Protein AF-A0A969L779-F1 (afdb_monomer_lite)

Sequence (100 aa):
MRLIFYPFILGLAMPLSSCSEISLKSTFQARSPYEQYVRSLQKAALEGSALFQNWQEAGQRVLSDSSQVTLPYREQGYFAADQPKASGLRFEAGGESRSA

Secondary structure (DSSP, 8-state):
--SSSHHHHHTT-----------HHHH--SS-HHHHHHHHHHHTT-TTSHHHHHHHHHHHHHHHSPEE-PSS--------TTS-----EE----------

pLDDT: mean 78.05, std 15.62, range [37.66, 93.12]

Structure (mmCIF, N/CA/C/O backbone):
data_AF-A0A969L779-F1
#
_entry.id   AF-A0A969L779-F1
#
loop_
_atom_site.group_PDB
_atom_site.id
_atom_site.type_symbol
_atom_site.label_atom_id
_atom_site.label_alt_id
_atom_site.label_comp_id
_atom_site.label_asym_id
_atom_site.label_entity_id
_atom_site.labe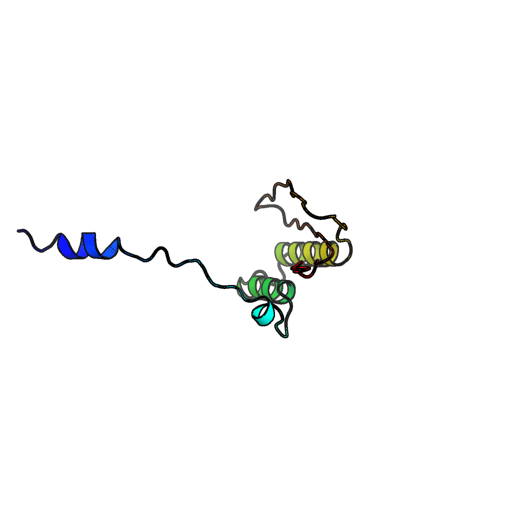l_seq_id
_atom_site.pdbx_PDB_ins_code
_atom_site.Cartn_x
_atom_site.Cartn_y
_atom_site.Cartn_z
_atom_site.occupancy
_atom_site.B_iso_or_equiv
_atom_site.auth_seq_id
_atom_site.auth_comp_id
_atom_site.auth_asym_id
_atom_site.auth_atom_id
_atom_site.pdbx_PDB_model_num
ATOM 1 N N . MET A 1 1 ? -43.237 37.116 -12.092 1.00 48.69 1 MET A N 1
ATOM 2 C CA . MET A 1 1 ? -43.099 35.642 -12.002 1.00 48.69 1 MET A CA 1
ATOM 3 C C . MET A 1 1 ? -42.084 35.105 -13.032 1.00 48.69 1 MET A C 1
ATOM 5 O O . MET A 1 1 ? -42.367 34.158 -13.748 1.00 48.69 1 MET A O 1
ATOM 9 N N . ARG A 1 2 ? -40.896 35.729 -13.155 1.00 52.00 2 ARG A N 1
ATOM 10 C CA . ARG A 1 2 ? -39.856 35.344 -14.137 1.00 52.00 2 ARG A CA 1
ATOM 11 C C . ARG A 1 2 ? -38.432 35.674 -13.648 1.00 52.00 2 ARG A C 1
ATOM 13 O O . ARG A 1 2 ? -37.576 36.023 -14.441 1.00 52.00 2 ARG A O 1
ATOM 20 N N . LEU A 1 3 ? -38.196 35.643 -12.334 1.00 48.44 3 LEU A N 1
ATOM 21 C CA . LEU A 1 3 ? -36.870 35.922 -11.747 1.00 48.44 3 LEU A CA 1
ATOM 22 C C . LEU A 1 3 ? -36.455 34.920 -10.651 1.00 48.44 3 LEU A C 1
ATOM 24 O O . LEU A 1 3 ? -35.342 34.994 -10.153 1.00 48.44 3 LEU A O 1
ATOM 28 N N . ILE A 1 4 ? -37.306 33.937 -10.322 1.00 54.72 4 ILE A N 1
ATOM 29 C CA . ILE A 1 4 ? -37.019 32.896 -9.311 1.00 54.72 4 ILE A CA 1
ATOM 30 C C . ILE A 1 4 ? -36.344 31.657 -9.939 1.00 54.72 4 ILE A C 1
ATOM 32 O O . ILE A 1 4 ? -35.702 30.880 -9.246 1.00 54.72 4 ILE A O 1
ATOM 36 N N . PHE A 1 5 ? -36.408 31.497 -11.267 1.00 49.97 5 PHE A N 1
ATOM 37 C CA . PHE A 1 5 ? -35.769 30.377 -11.978 1.00 49.97 5 PHE A CA 1
ATOM 38 C C . PHE A 1 5 ? -34.282 30.606 -12.306 1.00 49.97 5 PHE A C 1
ATOM 40 O O . PHE A 1 5 ? -33.591 29.673 -12.705 1.00 49.97 5 PHE A O 1
ATOM 47 N N . TYR A 1 6 ? -33.774 31.831 -12.136 1.00 54.34 6 TYR A N 1
ATOM 48 C CA . TYR A 1 6 ? -32.402 32.186 -12.506 1.00 54.34 6 TYR A CA 1
ATOM 49 C C . TYR A 1 6 ? -31.306 31.631 -11.568 1.00 54.34 6 TYR A C 1
ATOM 51 O O . TYR A 1 6 ? -30.279 31.195 -12.086 1.00 54.34 6 TYR A O 1
ATOM 59 N N . PRO A 1 7 ? -31.489 31.528 -10.231 1.00 53.03 7 PRO A N 1
ATOM 60 C CA . PRO A 1 7 ? -30.493 30.859 -9.388 1.00 53.03 7 PRO A CA 1
ATOM 61 C C . PRO A 1 7 ? -30.478 29.329 -9.558 1.00 53.03 7 PRO A C 1
ATOM 63 O O . PRO A 1 7 ? -29.497 28.697 -9.183 1.00 53.03 7 PRO A O 1
ATOM 66 N N . PHE A 1 8 ? -31.518 28.725 -10.152 1.00 54.75 8 PHE A N 1
ATOM 67 C CA . PHE A 1 8 ? -31.571 27.275 -10.391 1.00 54.75 8 PHE A CA 1
ATOM 68 C C . PHE A 1 8 ? -30.738 26.850 -11.612 1.00 54.75 8 PHE A C 1
ATOM 70 O O . PHE A 1 8 ? -30.124 25.789 -11.599 1.00 54.75 8 PHE A O 1
ATOM 77 N N . ILE A 1 9 ? -30.651 27.701 -12.643 1.00 57.28 9 ILE A N 1
ATOM 78 C CA . ILE A 1 9 ? -29.805 27.449 -13.824 1.00 57.28 9 ILE A CA 1
ATOM 79 C C . ILE A 1 9 ? -28.33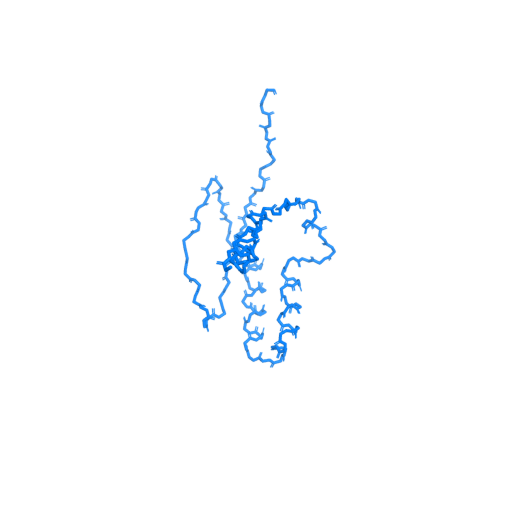4 27.823 -13.563 1.00 57.28 9 ILE A C 1
ATOM 81 O O . ILE A 1 9 ? -27.437 27.189 -14.114 1.00 57.28 9 ILE A O 1
ATOM 85 N N . LEU A 1 10 ? -28.059 28.777 -12.665 1.00 55.50 10 LEU A N 1
ATOM 86 C CA . LEU A 1 10 ? -26.687 29.181 -12.325 1.00 55.50 10 LEU A CA 1
ATOM 87 C C . LEU A 1 10 ? -25.943 28.156 -11.439 1.00 55.50 10 LEU A C 1
ATOM 89 O O . LEU A 1 10 ? -24.717 28.131 -11.439 1.00 55.50 10 LEU A O 1
ATOM 93 N N . GLY A 1 11 ? -26.662 27.285 -10.721 1.00 58.38 11 GLY A N 1
ATOM 94 C CA . GLY A 1 11 ? -26.068 26.214 -9.906 1.00 58.38 11 GLY A CA 1
ATOM 95 C C . GLY A 1 11 ? -25.572 24.995 -10.698 1.00 58.38 11 GLY A C 1
ATOM 96 O O . GLY A 1 11 ? -24.837 24.180 -10.150 1.00 58.38 11 GLY A O 1
ATOM 97 N N . LEU A 1 12 ? -25.945 24.867 -11.980 1.00 60.72 12 LEU A N 1
ATOM 98 C CA . LEU A 1 12 ? -25.584 23.725 -12.836 1.00 60.72 12 LEU A CA 1
ATOM 99 C C . LEU A 1 12 ? -24.231 23.904 -13.551 1.00 60.72 12 LEU A C 1
ATOM 101 O O . LEU A 1 12 ? -23.684 22.950 -14.095 1.00 60.72 12 LEU A O 1
ATOM 105 N N . ALA A 1 13 ? -23.655 25.107 -13.528 1.00 60.94 13 ALA A N 1
ATOM 106 C CA . ALA A 1 13 ? -22.350 25.401 -14.119 1.00 60.94 13 ALA A CA 1
ATOM 107 C C . ALA A 1 13 ? -21.197 25.175 -13.118 1.00 60.94 13 ALA A C 1
ATOM 109 O O . ALA A 1 13 ? -20.311 26.016 -12.974 1.00 60.94 13 ALA A O 1
ATOM 110 N N . MET A 1 14 ? -21.221 24.053 -12.390 1.00 66.94 14 MET A N 1
ATOM 111 C CA . MET A 1 14 ? -20.130 23.662 -11.493 1.00 66.94 14 MET A CA 1
ATOM 112 C C . MET A 1 14 ? -19.044 22.935 -12.315 1.00 66.94 14 MET A C 1
ATOM 114 O O . MET A 1 14 ? -19.371 22.061 -13.119 1.00 66.94 14 MET A O 1
ATOM 118 N N . PRO A 1 15 ? -17.768 23.343 -12.209 1.00 59.88 15 PRO A N 1
ATOM 119 C CA . PRO A 1 15 ? -16.806 23.212 -13.301 1.00 59.88 15 PRO A CA 1
ATOM 120 C C . PRO A 1 15 ? -16.318 21.774 -13.526 1.00 59.88 15 PRO A C 1
ATOM 122 O O . PRO A 1 15 ? -15.992 21.060 -12.582 1.00 59.88 15 PRO A O 1
ATOM 125 N N . LEU A 1 16 ? -16.144 21.401 -14.799 1.00 61.44 16 LEU A N 1
ATOM 126 C CA . LEU A 1 16 ? -15.488 20.166 -15.271 1.00 61.44 16 LEU A CA 1
ATOM 127 C C . LEU A 1 16 ? -13.954 20.167 -15.061 1.00 61.44 16 LEU A C 1
ATOM 129 O O . LEU A 1 16 ? -13.219 19.446 -15.734 1.00 61.44 16 LEU A O 1
ATOM 133 N N . SER A 1 17 ? -13.439 20.962 -14.126 1.00 54.81 17 SER A N 1
ATOM 134 C CA . SER A 1 17 ? -12.003 21.114 -13.876 1.00 54.81 17 SER A CA 1
ATOM 135 C C . SER A 1 17 ? -11.509 20.088 -12.857 1.00 54.81 17 SER A C 1
ATOM 137 O O . SER A 1 17 ? -11.080 20.450 -11.767 1.00 54.81 17 SER A O 1
ATOM 139 N N . SER A 1 18 ? -11.584 18.797 -13.192 1.00 53.22 18 SER A N 1
ATOM 140 C CA . SER A 1 18 ? -11.014 17.723 -12.357 1.00 53.22 18 SER A CA 1
ATOM 141 C C . SER A 1 18 ? -9.688 17.168 -12.892 1.00 53.22 18 SER A C 1
ATOM 143 O O . SER A 1 18 ? -9.223 16.129 -12.425 1.00 53.22 18 SER A O 1
ATOM 145 N N . CYS A 1 19 ? -9.051 17.833 -13.857 1.00 65.12 19 CYS A N 1
ATOM 146 C CA . CYS A 1 19 ? -7.708 17.445 -14.274 1.00 65.12 19 CYS A CA 1
ATOM 147 C C . CYS A 1 19 ? -6.692 18.118 -13.346 1.00 65.12 19 CYS A C 1
ATOM 149 O O . CYS A 1 19 ? -6.299 19.262 -13.568 1.00 65.12 19 CYS A O 1
ATOM 151 N N . SER A 1 20 ? -6.304 17.433 -12.271 1.00 62.47 20 SER A N 1
ATOM 152 C CA . SER A 1 20 ? -5.139 17.834 -11.489 1.00 62.47 20 SER A CA 1
ATOM 153 C C . SER A 1 20 ? -3.876 17.432 -12.252 1.00 62.47 20 SER A C 1
ATOM 155 O O . SER A 1 20 ? -3.684 16.265 -12.593 1.00 62.47 20 SER A O 1
ATOM 157 N N . GLU A 1 21 ? -3.000 18.395 -12.545 1.00 64.62 21 GLU A N 1
ATOM 158 C CA . GLU A 1 21 ? -1.651 18.103 -13.033 1.00 64.62 21 GLU A CA 1
ATOM 159 C C . GLU A 1 21 ? -0.852 17.451 -11.895 1.00 64.62 21 GLU A C 1
ATOM 161 O O . GLU A 1 21 ? -0.240 18.118 -11.060 1.00 64.62 21 GLU A O 1
ATOM 166 N N . ILE A 1 22 ? -0.897 16.120 -11.816 1.00 66.56 22 ILE A N 1
ATOM 167 C CA . ILE A 1 22 ? -0.067 15.352 -10.886 1.00 66.56 22 ILE A CA 1
ATOM 168 C C . ILE A 1 22 ? 1.356 15.356 -11.445 1.00 66.56 22 ILE A C 1
ATOM 170 O O . ILE A 1 22 ? 1.703 14.590 -12.341 1.00 66.56 22 ILE A O 1
ATOM 174 N N . SER A 1 23 ? 2.197 16.246 -10.921 1.00 67.94 23 SER A N 1
ATOM 175 C CA . SER A 1 23 ? 3.619 16.246 -11.249 1.00 67.94 23 SER A CA 1
ATOM 176 C C . SER A 1 23 ? 4.299 15.021 -10.624 1.00 67.94 23 SER A C 1
ATOM 178 O O . SER A 1 23 ? 4.143 14.737 -9.432 1.00 67.94 23 SER A O 1
ATOM 180 N N . LEU A 1 24 ? 5.130 14.310 -11.392 1.00 69.50 24 LEU A N 1
ATOM 181 C CA . LEU A 1 24 ? 5.957 13.214 -10.862 1.00 69.50 24 LEU A CA 1
ATOM 182 C C . LEU A 1 24 ? 6.803 13.684 -9.666 1.00 69.50 24 LEU A C 1
ATOM 184 O O . LEU A 1 24 ? 6.909 12.976 -8.669 1.00 69.50 24 LEU A O 1
ATOM 188 N N . LYS A 1 25 ? 7.301 14.930 -9.695 1.00 67.94 25 LYS A N 1
ATOM 189 C CA . LYS A 1 25 ? 8.043 15.527 -8.571 1.00 67.94 25 LYS A CA 1
ATOM 190 C C . LYS A 1 25 ? 7.207 15.660 -7.299 1.00 67.94 25 LYS A C 1
ATOM 192 O O . LYS A 1 25 ? 7.727 15.397 -6.222 1.00 67.94 25 LYS A O 1
ATOM 197 N N . SER A 1 26 ? 5.923 16.016 -7.400 1.00 67.94 26 SER A N 1
ATOM 198 C CA . SER A 1 26 ? 5.036 16.096 -6.227 1.00 67.94 26 SER A CA 1
ATOM 199 C C . SER A 1 26 ? 4.610 14.727 -5.692 1.00 67.94 26 SER A C 1
ATOM 201 O O . SER A 1 26 ? 4.011 14.654 -4.621 1.00 67.94 26 SER A O 1
ATOM 203 N N . THR A 1 27 ? 4.909 13.649 -6.423 1.00 67.56 27 THR A N 1
ATOM 204 C CA . THR A 1 27 ? 4.608 12.265 -6.023 1.00 67.56 27 THR A CA 1
ATOM 205 C C . THR A 1 27 ? 5.712 11.683 -5.131 1.00 67.56 27 THR A C 1
ATOM 207 O O . THR A 1 27 ? 5.432 10.858 -4.263 1.00 67.56 27 THR A O 1
ATOM 210 N N . PHE A 1 28 ? 6.953 12.172 -5.256 1.00 73.56 28 PHE A N 1
ATOM 211 C CA . PHE A 1 28 ? 8.076 11.820 -4.378 1.00 73.56 28 PHE A CA 1
ATOM 212 C C . PHE A 1 28 ? 8.035 12.629 -3.075 1.00 73.56 28 PHE A C 1
ATOM 214 O O . PHE A 1 28 ? 8.847 13.518 -2.829 1.00 73.56 28 PHE A O 1
ATOM 221 N N . GLN A 1 29 ? 7.037 12.347 -2.244 1.00 78.06 29 GLN A N 1
ATOM 222 C CA . GLN A 1 29 ? 6.928 12.916 -0.901 1.00 78.06 29 GLN A CA 1
ATOM 223 C C . GLN A 1 29 ? 7.711 12.069 0.106 1.00 78.06 29 GLN A C 1
ATOM 225 O O . GLN A 1 29 ? 8.036 10.914 -0.154 1.00 78.06 29 GLN A O 1
ATOM 230 N N . ALA A 1 30 ? 7.945 12.619 1.302 1.00 81.12 30 ALA A N 1
ATOM 231 C CA . ALA A 1 30 ? 8.599 11.903 2.401 1.00 81.12 30 ALA A CA 1
ATOM 232 C C . ALA A 1 30 ? 7.879 10.604 2.815 1.00 81.12 30 ALA A C 1
ATOM 234 O O . ALA A 1 30 ? 8.481 9.760 3.468 1.00 81.12 30 ALA A O 1
ATOM 235 N N . ARG A 1 31 ? 6.595 10.456 2.462 1.00 83.81 31 ARG A N 1
ATOM 236 C CA . ARG A 1 31 ? 5.804 9.247 2.702 1.00 83.81 31 ARG A CA 1
ATOM 237 C C . ARG A 1 31 ? 5.286 8.678 1.397 1.00 83.81 31 ARG A C 1
ATOM 239 O O . ARG A 1 31 ? 4.688 9.411 0.603 1.00 83.81 31 ARG A O 1
ATOM 246 N N . SER A 1 32 ? 5.447 7.369 1.235 1.00 88.31 32 SER A N 1
ATOM 247 C CA . SER A 1 32 ? 4.962 6.653 0.057 1.00 88.31 32 SER A CA 1
ATOM 248 C C . SER A 1 32 ? 3.429 6.740 -0.067 1.00 88.31 32 SER A C 1
ATOM 250 O O . SER A 1 32 ? 2.732 6.869 0.946 1.00 88.31 32 SER A O 1
ATOM 252 N N . PRO A 1 33 ? 2.861 6.642 -1.283 1.00 88.50 33 PRO A N 1
ATOM 253 C CA . PRO A 1 33 ? 1.409 6.573 -1.469 1.00 88.50 33 PRO A CA 1
ATOM 254 C C . PRO A 1 33 ? 0.748 5.467 -0.631 1.00 88.50 33 PRO A C 1
ATOM 256 O O . PRO A 1 33 ? -0.321 5.680 -0.058 1.00 88.50 33 PRO A O 1
ATOM 259 N N . TYR A 1 34 ? 1.423 4.323 -0.478 1.00 90.44 34 TYR A N 1
ATOM 260 C CA . TYR A 1 34 ? 0.971 3.231 0.382 1.00 90.44 34 TYR A CA 1
ATOM 261 C C . TYR A 1 34 ? 0.854 3.654 1.858 1.00 90.44 34 TYR A C 1
ATOM 263 O O . TYR A 1 34 ? -0.178 3.433 2.486 1.00 90.44 34 TYR A O 1
ATOM 271 N N . GLU A 1 35 ? 1.850 4.346 2.416 1.00 91.25 35 GLU A N 1
ATOM 272 C CA . GLU A 1 35 ? 1.777 4.855 3.796 1.00 91.25 35 GLU A CA 1
ATOM 273 C C . GLU A 1 35 ? 0.665 5.892 3.995 1.00 91.25 35 GLU A C 1
ATOM 275 O O . GLU A 1 35 ? 0.107 6.026 5.087 1.00 91.25 35 GLU A O 1
ATOM 280 N N . GLN A 1 36 ? 0.352 6.677 2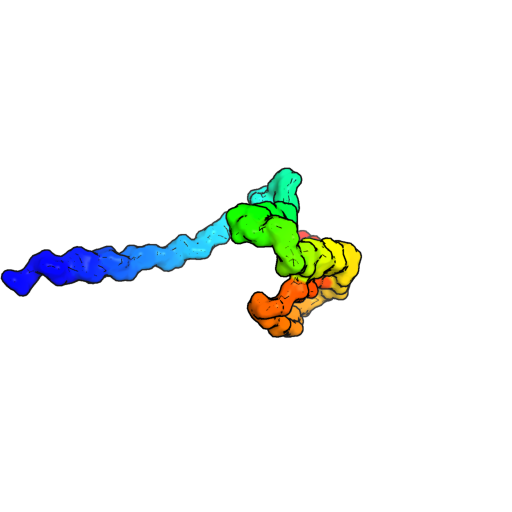.963 1.00 91.38 36 GLN A N 1
ATOM 281 C CA . GLN A 1 36 ? -0.766 7.619 3.013 1.00 91.38 36 GLN A CA 1
ATOM 282 C C . GLN A 1 36 ? -2.108 6.883 3.029 1.00 91.38 36 GLN A C 1
ATOM 284 O O . GLN A 1 36 ? -2.992 7.271 3.795 1.00 91.38 36 GLN A O 1
ATOM 289 N N . TYR A 1 37 ? -2.226 5.801 2.256 1.00 89.88 37 TYR A N 1
ATOM 290 C CA . TYR A 1 37 ? -3.385 4.912 2.271 1.00 89.88 37 TYR A CA 1
ATOM 291 C C . TYR A 1 37 ? -3.578 4.236 3.636 1.00 89.88 37 TYR A C 1
ATOM 293 O O . TYR A 1 37 ? -4.662 4.303 4.205 1.00 89.88 37 TYR A O 1
ATOM 301 N N . VAL A 1 38 ? -2.526 3.682 4.246 1.00 91.69 38 VAL A N 1
ATOM 302 C CA . VAL A 1 38 ? -2.636 3.090 5.595 1.00 91.69 38 VAL A CA 1
ATOM 303 C C . VAL A 1 38 ? -3.149 4.117 6.616 1.00 91.69 38 VAL A C 1
ATOM 305 O O . VAL A 1 38 ? -4.023 3.808 7.427 1.00 91.69 38 VAL A O 1
ATOM 308 N N . ARG A 1 39 ? -2.699 5.377 6.533 1.00 92.06 39 ARG A N 1
ATOM 309 C CA . ARG A 1 39 ? -3.224 6.450 7.394 1.00 92.06 39 ARG A CA 1
ATOM 310 C C . ARG A 1 39 ? -4.675 6.823 7.107 1.00 92.06 39 ARG A C 1
ATOM 312 O O . ARG A 1 39 ? -5.361 7.265 8.027 1.00 92.06 39 ARG A O 1
ATOM 319 N N . SER A 1 40 ? -5.153 6.720 5.867 1.00 90.44 40 SER A N 1
ATOM 320 C CA . SER A 1 40 ? -6.566 6.996 5.581 1.00 90.44 40 SER A CA 1
ATOM 321 C C . SER A 1 40 ? -7.466 5.929 6.204 1.00 90.44 40 SER A C 1
ATOM 323 O O . SER A 1 40 ? -8.498 6.283 6.771 1.00 90.44 40 SER A O 1
ATOM 325 N N . LEU A 1 41 ? -7.032 4.664 6.213 1.00 89.44 41 LEU A N 1
ATOM 326 C CA . LEU A 1 41 ? -7.740 3.591 6.914 1.00 89.44 41 LEU A CA 1
ATOM 327 C C . LEU A 1 41 ? -7.804 3.836 8.430 1.00 89.44 41 LEU A C 1
ATOM 329 O O . LEU A 1 41 ? -8.860 3.660 9.034 1.00 89.44 41 LEU A O 1
ATOM 333 N N . GLN A 1 42 ? -6.711 4.310 9.039 1.00 89.56 42 GLN A N 1
ATOM 334 C CA . GLN A 1 42 ? -6.700 4.702 10.456 1.00 89.56 42 GLN A CA 1
ATOM 335 C C . GLN A 1 42 ? -7.701 5.832 10.737 1.00 89.56 42 GLN A C 1
ATOM 337 O O . GLN A 1 42 ? -8.516 5.742 11.652 1.00 89.56 42 GLN A O 1
ATOM 342 N N . LYS A 1 43 ? -7.705 6.876 9.896 1.00 90.88 43 LYS A N 1
ATOM 343 C CA . LYS A 1 43 ? -8.644 8.007 10.009 1.00 90.88 43 LYS A CA 1
ATOM 344 C C . LYS A 1 43 ? -10.107 7.610 9.822 1.00 90.88 43 LYS A C 1
ATOM 346 O O . LYS A 1 43 ? -10.977 8.266 10.382 1.00 90.88 43 LYS A O 1
ATOM 351 N N . ALA A 1 44 ? -10.375 6.554 9.058 1.00 88.38 44 ALA A N 1
ATOM 352 C CA . ALA A 1 44 ? -11.711 5.992 8.887 1.00 88.38 44 ALA A CA 1
ATOM 353 C C . ALA A 1 44 ? -12.183 5.167 10.103 1.00 88.38 44 ALA A C 1
ATOM 355 O O . ALA A 1 44 ? -13.206 4.495 10.011 1.00 88.38 44 ALA A O 1
ATOM 356 N N . ALA A 1 45 ? -11.446 5.197 11.223 1.00 84.75 45 ALA A N 1
ATOM 357 C CA . ALA A 1 45 ? -11.707 4.408 12.427 1.00 84.75 45 ALA A CA 1
ATOM 358 C C . ALA A 1 45 ? -11.757 2.891 12.165 1.00 84.75 45 ALA A C 1
ATOM 360 O O . ALA A 1 45 ? -12.394 2.143 12.902 1.00 84.75 45 ALA A O 1
ATOM 361 N N . LEU A 1 46 ? -11.065 2.427 11.117 1.00 83.62 46 LEU A N 1
ATOM 362 C CA . LEU A 1 46 ? -10.909 0.999 10.835 1.00 83.62 46 LEU A CA 1
ATOM 363 C C . LEU A 1 46 ? -9.739 0.391 11.612 1.00 83.62 46 LEU A C 1
ATOM 365 O O . LEU A 1 46 ? -9.579 -0.828 11.606 1.00 83.62 46 LEU A O 1
ATOM 369 N N . GLU A 1 47 ? -8.920 1.213 12.267 1.00 84.88 47 GLU A N 1
ATOM 370 C CA . GLU A 1 47 ? -7.767 0.766 13.043 1.00 84.88 47 GLU A CA 1
ATOM 371 C C . GLU A 1 47 ? -8.159 -0.310 14.069 1.00 84.88 47 GLU A C 1
ATOM 373 O O . GLU A 1 47 ? -9.154 -0.192 14.779 1.00 84.88 47 GLU A O 1
ATOM 378 N N . GLY A 1 48 ? -7.395 -1.405 14.104 1.00 84.38 48 GLY A N 1
ATOM 379 C CA . GLY A 1 48 ? -7.670 -2.555 14.974 1.00 84.38 48 GLY A CA 1
ATOM 380 C C . GLY A 1 48 ? -8.756 -3.518 14.476 1.00 84.38 48 GLY A C 1
ATOM 381 O O . GLY A 1 48 ? -8.892 -4.603 15.036 1.00 84.38 48 GLY A O 1
ATOM 382 N N . SER A 1 49 ? -9.492 -3.193 13.407 1.00 90.75 49 SER A N 1
ATOM 383 C CA . SER A 1 49 ? -10.434 -4.136 12.791 1.00 90.75 49 SER A CA 1
ATOM 384 C C . SER A 1 49 ? -9.713 -5.236 12.001 1.00 90.75 49 SER A C 1
ATOM 386 O O . SER A 1 49 ? -8.625 -5.028 11.457 1.00 90.75 49 SER A O 1
ATOM 388 N N . ALA A 1 50 ? -10.359 -6.397 11.857 1.00 90.69 50 ALA A N 1
ATOM 389 C CA . ALA A 1 50 ? -9.872 -7.461 10.974 1.00 90.69 50 ALA A CA 1
ATOM 390 C C . ALA A 1 50 ? -9.715 -6.969 9.522 1.00 90.69 50 ALA A C 1
ATOM 392 O O . ALA A 1 50 ? -8.762 -7.326 8.835 1.00 90.69 50 ALA A O 1
ATOM 393 N N . LEU A 1 51 ? -10.607 -6.079 9.074 1.00 88.69 51 LEU A N 1
ATOM 394 C CA . LEU A 1 51 ? -10.545 -5.482 7.742 1.00 88.69 51 LEU A CA 1
ATOM 395 C C . LEU A 1 51 ? -9.272 -4.641 7.548 1.00 88.69 51 LEU A C 1
ATOM 397 O O . LEU A 1 51 ? -8.634 -4.727 6.502 1.00 88.69 51 LEU A O 1
ATOM 401 N N . PHE A 1 52 ? -8.876 -3.861 8.555 1.00 90.62 52 PHE A N 1
ATOM 402 C CA . PHE A 1 52 ? -7.652 -3.059 8.514 1.00 90.62 52 PHE A CA 1
ATOM 403 C C . PHE A 1 52 ? -6.388 -3.912 8.440 1.00 90.62 52 PHE A C 1
ATOM 405 O O . PHE A 1 52 ? -5.483 -3.590 7.669 1.00 90.62 52 PHE A O 1
ATOM 412 N N . GLN A 1 53 ? -6.332 -5.013 9.194 1.00 92.06 53 GLN A N 1
ATOM 413 C CA . GLN A 1 53 ? -5.213 -5.955 9.110 1.00 92.06 53 GLN A CA 1
ATOM 414 C C . GLN A 1 53 ? -5.140 -6.592 7.721 1.00 92.06 53 GLN A C 1
ATOM 416 O O . GLN A 1 53 ? -4.095 -6.532 7.079 1.00 92.06 53 GLN A O 1
ATOM 421 N N . ASN A 1 54 ? -6.272 -7.068 7.195 1.00 92.31 54 ASN A N 1
ATOM 422 C CA . ASN A 1 54 ? -6.325 -7.681 5.867 1.00 92.31 54 ASN A CA 1
ATOM 423 C C . ASN A 1 54 ? -5.834 -6.732 4.759 1.00 92.31 54 ASN A C 1
ATOM 425 O O . ASN A 1 54 ? -5.082 -7.146 3.878 1.00 92.31 54 ASN A O 1
ATOM 429 N N . TRP A 1 55 ? -6.219 -5.451 4.801 1.00 90.12 55 TRP A N 1
ATOM 430 C CA . TRP A 1 55 ? -5.752 -4.458 3.826 1.00 90.12 55 TRP A CA 1
ATOM 431 C C . TRP A 1 55 ? -4.255 -4.157 3.940 1.00 90.12 55 TRP A C 1
ATOM 433 O O . TRP A 1 55 ? -3.587 -4.006 2.915 1.00 90.12 55 TRP A O 1
ATOM 443 N N . GLN A 1 56 ? -3.718 -4.082 5.159 1.00 92.69 56 GLN A N 1
ATOM 444 C CA . GLN A 1 56 ? -2.283 -3.880 5.363 1.00 92.69 56 GLN A CA 1
ATOM 445 C C . GLN A 1 56 ? -1.463 -5.087 4.909 1.00 92.69 56 GLN A C 1
ATOM 447 O O . GLN A 1 56 ? -0.434 -4.914 4.258 1.00 92.69 56 GLN A O 1
ATOM 452 N N . GLU A 1 57 ? -1.903 -6.303 5.227 1.00 93.12 57 GLU A N 1
ATOM 453 C CA . GLU A 1 57 ? -1.226 -7.529 4.803 1.00 93.12 57 GLU A CA 1
ATOM 454 C C . GLU A 1 57 ? -1.237 -7.677 3.280 1.00 93.12 57 GLU A C 1
ATOM 456 O O . GLU A 1 57 ? -0.195 -7.944 2.676 1.00 93.12 57 GLU A O 1
ATOM 461 N N . ALA A 1 58 ? -2.391 -7.449 2.643 1.00 91.88 58 ALA A N 1
ATOM 462 C CA . ALA A 1 58 ? -2.512 -7.485 1.190 1.00 91.88 58 ALA A CA 1
ATOM 463 C C . ALA A 1 58 ? -1.577 -6.462 0.524 1.00 91.88 58 ALA A C 1
ATOM 465 O O . ALA A 1 58 ? -0.866 -6.806 -0.419 1.00 91.88 58 ALA A O 1
ATOM 466 N N . GLY A 1 59 ? -1.531 -5.231 1.046 1.00 91.19 59 GLY A N 1
ATOM 467 C CA . GLY A 1 59 ? -0.660 -4.170 0.541 1.00 91.19 59 GLY A CA 1
ATOM 468 C C . GLY A 1 59 ? 0.831 -4.482 0.689 1.00 91.19 59 GLY A C 1
ATOM 469 O O . GLY A 1 59 ? 1.585 -4.366 -0.274 1.00 91.19 59 GLY A O 1
ATOM 470 N N . GLN A 1 60 ? 1.266 -4.938 1.866 1.00 92.75 60 GLN A N 1
ATOM 471 C CA . GLN A 1 60 ? 2.668 -5.308 2.098 1.00 92.75 60 GLN A CA 1
ATOM 472 C C . GLN A 1 60 ? 3.114 -6.469 1.204 1.00 92.75 60 GLN A C 1
ATOM 474 O O . GLN A 1 60 ? 4.218 -6.436 0.648 1.00 92.75 60 GLN A O 1
ATOM 479 N N . ARG A 1 61 ? 2.244 -7.473 1.027 1.00 92.94 61 ARG A N 1
ATOM 480 C CA . ARG A 1 61 ? 2.529 -8.636 0.183 1.00 92.94 61 ARG A CA 1
ATOM 481 C C . ARG A 1 61 ? 2.805 -8.216 -1.256 1.00 92.94 61 ARG A C 1
ATOM 483 O O . ARG A 1 61 ? 3.837 -8.598 -1.797 1.00 92.94 61 ARG A O 1
ATOM 490 N N . VAL A 1 62 ? 1.944 -7.394 -1.858 1.00 92.44 62 VAL A N 1
ATOM 491 C CA . VAL A 1 62 ? 2.113 -7.018 -3.272 1.00 92.44 62 VAL A CA 1
ATOM 492 C C . VAL A 1 62 ? 3.306 -6.115 -3.523 1.00 92.44 62 VAL A C 1
ATOM 494 O O . VAL A 1 62 ? 3.906 -6.215 -4.585 1.00 92.44 62 VAL A O 1
ATOM 497 N N . LEU A 1 63 ? 3.691 -5.268 -2.567 1.00 90.44 63 LEU A N 1
ATOM 498 C CA . LEU A 1 63 ? 4.890 -4.436 -2.703 1.00 90.44 63 LEU A CA 1
ATOM 499 C C . LEU A 1 63 ? 6.177 -5.273 -2.675 1.00 90.44 63 LEU A C 1
ATOM 501 O O . LEU A 1 63 ? 7.166 -4.904 -3.309 1.00 90.44 63 LEU A O 1
ATOM 505 N N . SER A 1 64 ? 6.147 -6.406 -1.972 1.00 90.12 64 SER A N 1
ATOM 506 C CA . SER A 1 64 ? 7.276 -7.335 -1.882 1.00 90.12 64 SER A CA 1
ATOM 507 C C . SER A 1 64 ? 7.332 -8.287 -3.084 1.00 90.12 64 SER A C 1
ATOM 509 O O . SER A 1 64 ? 8.398 -8.476 -3.663 1.00 90.12 64 SER A O 1
ATOM 511 N N . ASP A 1 65 ? 6.182 -8.829 -3.491 1.00 89.38 65 ASP A N 1
ATOM 512 C CA . ASP A 1 65 ? 6.035 -9.882 -4.511 1.00 89.38 65 ASP A CA 1
ATOM 513 C C . ASP A 1 65 ? 5.421 -9.352 -5.827 1.00 89.38 65 ASP A C 1
ATOM 515 O O . ASP A 1 65 ? 4.576 -9.979 -6.463 1.00 89.38 65 ASP A O 1
ATOM 519 N N . SER A 1 66 ? 5.783 -8.124 -6.217 1.00 88.88 66 SER A N 1
ATOM 520 C CA . SER A 1 66 ? 5.283 -7.503 -7.454 1.00 88.88 66 SER A CA 1
ATOM 521 C C . SER A 1 66 ? 5.805 -8.223 -8.700 1.00 88.88 66 SER A C 1
ATOM 523 O O . SER A 1 66 ? 7.010 -8.439 -8.840 1.00 88.88 66 SER A O 1
ATOM 525 N N . SER A 1 67 ? 4.921 -8.481 -9.666 1.00 89.62 67 SER A N 1
ATOM 526 C CA . SER A 1 67 ? 5.293 -9.076 -10.955 1.00 89.62 67 SER A CA 1
ATOM 527 C C . SER A 1 67 ? 5.935 -8.046 -11.883 1.00 89.62 67 SER A C 1
ATOM 529 O O . SER A 1 67 ? 5.421 -6.935 -12.032 1.00 89.62 67 SER A O 1
ATOM 531 N N . GLN A 1 68 ? 7.046 -8.409 -12.533 1.00 92.38 68 GLN A N 1
ATOM 532 C CA . GLN A 1 68 ? 7.690 -7.539 -13.516 1.00 92.38 68 GLN A CA 1
ATOM 533 C C . GLN A 1 68 ? 7.001 -7.653 -14.882 1.00 92.38 68 GLN A C 1
ATOM 535 O O . GLN A 1 68 ? 6.804 -8.755 -15.389 1.00 92.38 68 GLN A O 1
ATOM 540 N N . VAL A 1 69 ? 6.640 -6.515 -15.477 1.00 92.56 69 VAL A N 1
ATOM 541 C CA . VAL A 1 69 ? 5.974 -6.426 -16.782 1.00 92.56 69 VAL A CA 1
ATOM 542 C C . VAL A 1 69 ? 6.755 -5.540 -17.747 1.00 92.56 69 VAL A C 1
ATOM 544 O O . VAL A 1 69 ? 7.440 -4.596 -17.346 1.00 92.56 69 VAL A O 1
ATOM 547 N N . THR A 1 70 ? 6.632 -5.834 -19.039 1.00 91.44 70 THR A N 1
ATOM 548 C CA . THR A 1 70 ? 7.217 -5.036 -20.123 1.00 91.44 70 THR A CA 1
ATOM 549 C C . THR A 1 70 ? 6.137 -4.178 -20.768 1.00 91.44 70 THR A C 1
ATOM 551 O O . THR A 1 70 ? 5.043 -4.656 -21.061 1.00 91.44 70 THR A O 1
ATOM 554 N N . LEU A 1 71 ? 6.440 -2.899 -20.982 1.00 89.62 71 LEU A N 1
ATOM 555 C CA . LEU A 1 71 ? 5.517 -1.955 -21.606 1.00 89.62 71 LEU A CA 1
ATOM 556 C C . LEU A 1 71 ? 5.510 -2.116 -23.145 1.00 89.62 71 LEU A C 1
ATOM 558 O O . LEU A 1 71 ? 6.566 -2.389 -23.716 1.00 89.62 71 LEU A O 1
ATOM 562 N N . PRO A 1 72 ? 4.364 -1.907 -23.829 1.00 90.38 72 PRO A N 1
ATOM 563 C CA . PRO A 1 72 ? 3.056 -1.554 -23.272 1.00 90.38 72 PRO A CA 1
ATOM 564 C C . PRO A 1 72 ? 2.328 -2.769 -22.673 1.00 90.38 72 PRO A C 1
ATOM 566 O O . PRO A 1 72 ? 2.172 -3.800 -23.321 1.00 90.38 72 PRO A O 1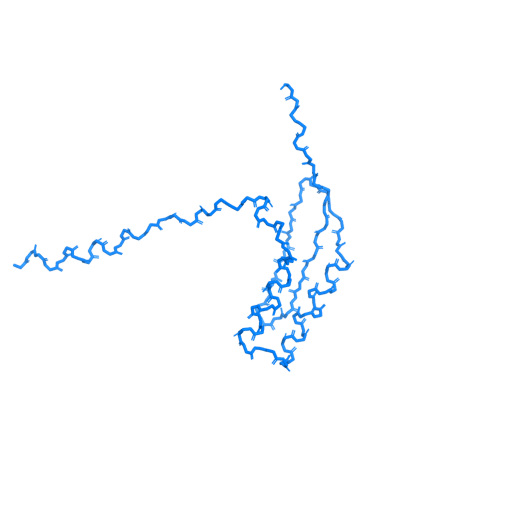
ATOM 569 N N . TYR A 1 73 ? 1.823 -2.620 -21.446 1.00 88.12 73 TYR A N 1
ATOM 570 C CA . TYR A 1 73 ? 1.099 -3.663 -20.716 1.00 88.12 73 TYR A CA 1
ATOM 571 C C . TYR A 1 73 ? -0.333 -3.216 -20.409 1.00 88.12 73 TYR A C 1
ATOM 573 O O . TYR A 1 73 ? -0.570 -2.053 -20.082 1.00 88.12 73 TYR A O 1
ATOM 581 N N . ARG A 1 74 ? -1.293 -4.144 -20.492 1.00 89.31 74 ARG A N 1
ATOM 582 C CA . ARG A 1 74 ? -2.691 -3.926 -20.102 1.00 89.31 74 ARG A CA 1
ATOM 583 C C . ARG A 1 74 ? -3.062 -4.924 -19.015 1.00 89.31 74 ARG A C 1
ATOM 585 O O . ARG A 1 74 ? -3.184 -6.115 -19.291 1.00 89.31 74 ARG A O 1
ATOM 592 N N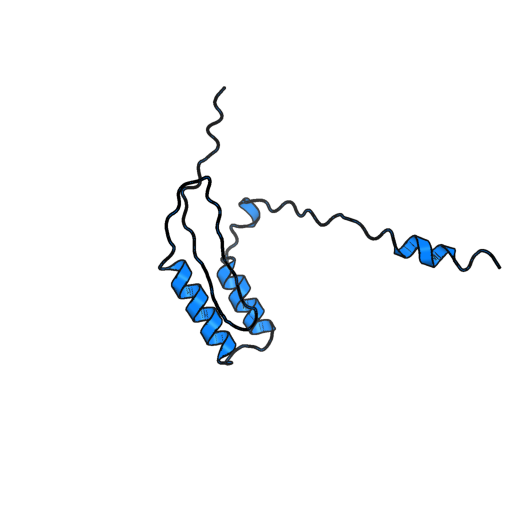 . GLU A 1 75 ? -3.290 -4.424 -17.808 1.00 88.62 75 GLU A N 1
ATOM 593 C CA . GLU A 1 75 ? -3.822 -5.234 -16.717 1.00 88.62 75 GLU A CA 1
ATOM 594 C C . GLU A 1 75 ? -5.316 -5.513 -16.943 1.00 88.62 75 GLU A C 1
ATOM 596 O O . GLU A 1 75 ? -6.072 -4.641 -17.377 1.00 88.62 75 GLU A O 1
ATOM 601 N N . GLN A 1 76 ? -5.738 -6.743 -16.663 1.00 89.81 76 GLN A N 1
ATOM 602 C CA . GLN A 1 76 ? -7.139 -7.151 -16.640 1.00 89.81 76 GLN A CA 1
ATOM 603 C C . GLN A 1 76 ? -7.407 -7.773 -15.275 1.00 89.81 76 GLN A C 1
ATOM 605 O O . GLN A 1 76 ? -6.744 -8.735 -14.893 1.00 89.81 76 GLN A O 1
ATOM 610 N N . GLY A 1 77 ? -8.359 -7.220 -14.531 1.00 85.06 77 GLY A N 1
ATOM 611 C CA . GLY A 1 77 ? -8.642 -7.676 -13.178 1.00 85.06 77 GLY A CA 1
ATOM 612 C C . GLY A 1 77 ? -9.955 -7.123 -12.648 1.00 85.06 77 GLY A C 1
ATOM 613 O O . GLY A 1 77 ? -10.434 -6.079 -13.089 1.00 85.06 77 GLY A O 1
ATOM 614 N N . TYR A 1 78 ? -10.536 -7.848 -11.696 1.00 86.94 78 TYR A N 1
ATOM 615 C CA . TYR A 1 78 ? -11.740 -7.453 -10.978 1.00 86.94 78 TYR A CA 1
ATOM 616 C C . TYR A 1 78 ? -11.433 -7.382 -9.483 1.00 86.94 78 TYR A C 1
ATOM 618 O O . TYR A 1 78 ? -10.985 -8.362 -8.884 1.00 86.94 78 TYR A O 1
ATOM 626 N N . PHE A 1 79 ? -11.693 -6.220 -8.888 1.00 85.62 79 PHE A N 1
ATOM 627 C CA . PHE A 1 79 ? -11.526 -5.972 -7.460 1.00 85.62 79 PHE A CA 1
ATOM 628 C C . PHE A 1 79 ? -12.909 -5.843 -6.828 1.00 85.62 79 PHE A C 1
ATOM 630 O O . PHE A 1 79 ? -13.589 -4.831 -6.992 1.00 85.62 79 PHE A O 1
ATOM 637 N N . ALA A 1 80 ? -13.340 -6.898 -6.140 1.00 85.38 80 ALA A N 1
ATOM 638 C CA . ALA A 1 80 ? -14.600 -6.887 -5.413 1.00 85.38 80 ALA A CA 1
ATOM 639 C C . ALA A 1 80 ? -14.469 -6.005 -4.159 1.00 85.38 80 ALA A C 1
ATOM 641 O O . ALA A 1 80 ? -13.477 -6.097 -3.439 1.00 85.38 80 ALA A O 1
ATOM 642 N N . ALA A 1 81 ? -15.458 -5.147 -3.897 1.00 75.56 81 ALA A N 1
ATOM 643 C CA . ALA A 1 81 ? -15.398 -4.174 -2.801 1.00 75.56 81 ALA A CA 1
ATOM 644 C C . ALA A 1 81 ? -15.412 -4.819 -1.401 1.00 75.56 81 ALA A C 1
ATOM 646 O O . ALA A 1 81 ? -14.946 -4.223 -0.434 1.00 75.56 81 ALA A O 1
ATOM 647 N N . ASP A 1 82 ? -15.946 -6.033 -1.297 1.00 80.50 82 ASP A N 1
ATOM 648 C CA . ASP A 1 82 ? -16.035 -6.828 -0.074 1.00 80.50 82 ASP A CA 1
ATOM 649 C C . ASP A 1 82 ? -14.759 -7.636 0.216 1.00 80.50 82 ASP A C 1
ATOM 651 O O . ASP A 1 82 ? -14.609 -8.181 1.310 1.00 80.50 82 ASP A O 1
ATOM 655 N N . GLN A 1 83 ? -13.824 -7.708 -0.738 1.00 83.44 83 GLN A N 1
ATOM 656 C CA . GLN A 1 83 ? -12.613 -8.515 -0.627 1.00 83.44 83 GLN A CA 1
ATOM 657 C C . GLN A 1 83 ? -11.361 -7.633 -0.648 1.00 83.44 83 GLN A C 1
ATOM 659 O O . GLN A 1 83 ? -11.009 -7.099 -1.702 1.00 83.44 83 GLN A O 1
ATOM 664 N N . PRO A 1 84 ? -10.630 -7.522 0.476 1.00 82.44 84 PRO A N 1
ATOM 665 C CA . PRO A 1 84 ? -9.351 -6.825 0.514 1.00 82.44 84 PRO A CA 1
ATOM 666 C C . PRO A 1 84 ? -8.318 -7.578 -0.334 1.00 82.44 84 PRO A C 1
ATOM 668 O O . PRO A 1 84 ? -7.702 -8.547 0.108 1.00 82.44 84 PRO A O 1
ATOM 671 N N . LYS A 1 85 ? -8.160 -7.146 -1.588 1.00 87.69 85 LYS A N 1
ATOM 672 C CA . LYS A 1 85 ? -7.211 -7.681 -2.569 1.00 87.69 85 LYS A CA 1
ATOM 673 C C . LYS A 1 85 ? -6.369 -6.548 -3.133 1.00 87.69 85 LYS A C 1
ATOM 675 O O . LYS A 1 85 ? -6.861 -5.445 -3.351 1.00 87.69 85 LYS A O 1
ATOM 680 N N . ALA A 1 86 ? -5.108 -6.851 -3.406 1.00 89.00 86 ALA A N 1
ATOM 681 C CA . ALA A 1 86 ? -4.171 -5.937 -4.035 1.00 89.00 86 ALA A CA 1
ATOM 682 C C . ALA A 1 86 ? -3.446 -6.655 -5.183 1.00 89.00 86 ALA A C 1
ATOM 684 O O . ALA A 1 86 ? -3.304 -7.878 -5.154 1.00 89.00 86 ALA A O 1
ATOM 685 N N . SER A 1 87 ? -2.980 -5.889 -6.170 1.00 90.50 87 SER A N 1
ATOM 686 C CA . SER A 1 87 ? -2.112 -6.335 -7.270 1.00 90.50 87 SER A CA 1
ATOM 687 C C . SER A 1 87 ? -0.907 -5.396 -7.345 1.00 90.50 87 SER A C 1
ATOM 689 O O . SER A 1 87 ? -1.044 -4.204 -7.062 1.00 90.50 87 SER A O 1
ATOM 691 N N . GLY A 1 88 ? 0.270 -5.931 -7.671 1.00 90.31 88 GLY A N 1
ATOM 692 C CA . GLY A 1 88 ? 1.525 -5.181 -7.738 1.00 90.31 88 GLY A CA 1
ATOM 693 C C . GLY A 1 88 ? 2.239 -5.412 -9.065 1.00 90.31 88 GLY A C 1
ATOM 694 O O . GLY A 1 88 ? 2.555 -6.553 -9.408 1.00 90.31 88 GLY A O 1
ATOM 695 N N . LEU A 1 89 ? 2.515 -4.326 -9.790 1.00 91.69 89 LEU A N 1
ATOM 696 C CA . LEU A 1 89 ? 3.238 -4.342 -11.061 1.00 91.69 89 LEU A CA 1
ATOM 697 C C . LEU A 1 89 ? 4.546 -3.565 -10.928 1.00 91.69 89 LEU A C 1
ATOM 699 O O . LEU A 1 89 ? 4.563 -2.423 -10.469 1.00 91.69 89 LEU A O 1
ATOM 703 N N . ARG A 1 90 ? 5.639 -4.174 -11.383 1.00 91.56 90 ARG A N 1
ATOM 704 C CA . ARG A 1 90 ? 6.947 -3.535 -11.520 1.00 91.56 90 ARG A CA 1
ATOM 705 C C . ARG A 1 90 ? 7.267 -3.399 -13.001 1.00 91.56 90 ARG A C 1
ATOM 707 O O . ARG A 1 90 ? 7.136 -4.357 -13.750 1.00 91.56 90 ARG A O 1
ATOM 714 N N . PHE A 1 91 ? 7.703 -2.230 -13.436 1.00 91.38 91 PHE A N 1
ATOM 715 C CA . PHE A 1 91 ? 8.144 -2.015 -14.809 1.00 91.38 91 PHE A CA 1
ATOM 716 C C . PHE A 1 91 ? 9.321 -1.052 -14.822 1.00 91.38 91 PHE A C 1
ATOM 718 O O . PHE A 1 91 ? 9.468 -0.220 -13.926 1.00 91.38 91 PHE A O 1
ATOM 725 N N . GLU A 1 92 ? 10.154 -1.173 -15.849 1.00 89.38 92 GLU A N 1
ATOM 726 C CA . GLU A 1 92 ? 11.226 -0.217 -16.089 1.00 89.38 92 GLU A CA 1
ATOM 727 C C . GLU A 1 92 ? 10.620 1.091 -16.599 1.00 89.38 92 GLU A C 1
ATOM 729 O O . GLU A 1 92 ? 9.913 1.119 -17.611 1.00 89.38 92 GLU A O 1
ATOM 734 N N . ALA A 1 93 ? 10.884 2.186 -15.892 1.00 81.25 93 ALA A N 1
ATOM 735 C CA . ALA A 1 93 ? 10.511 3.512 -16.353 1.00 81.25 93 ALA A CA 1
ATOM 736 C C . ALA A 1 93 ? 11.508 3.947 -17.437 1.00 81.25 93 ALA A C 1
ATOM 738 O O . ALA A 1 93 ? 12.605 4.418 -17.139 1.00 81.25 93 ALA A O 1
ATOM 739 N N . GLY A 1 94 ? 11.137 3.770 -18.705 1.00 74.31 94 GLY A N 1
ATOM 740 C CA . GLY A 1 94 ? 11.901 4.317 -19.821 1.00 74.31 94 GLY A CA 1
ATOM 741 C C . GLY A 1 94 ? 11.873 5.843 -19.769 1.00 74.31 94 GLY A C 1
ATOM 742 O O . GLY A 1 94 ? 10.809 6.447 -19.893 1.00 74.31 94 GLY A O 1
ATOM 743 N N . GLY A 1 95 ? 13.032 6.477 -19.583 1.00 58.25 95 GLY A N 1
ATOM 744 C CA . GLY A 1 95 ? 13.176 7.895 -19.892 1.00 58.25 95 GLY A CA 1
ATOM 745 C C . GLY A 1 95 ? 12.885 8.094 -21.374 1.00 58.25 95 GLY A C 1
ATOM 746 O O . GLY A 1 95 ? 13.347 7.307 -22.200 1.00 58.25 95 GLY A O 1
ATOM 747 N N . GLU A 1 96 ? 12.098 9.111 -21.713 1.00 48.78 96 GLU A N 1
ATOM 748 C CA . GLU A 1 96 ? 11.877 9.505 -23.099 1.00 48.78 96 GLU A CA 1
ATOM 749 C C . GLU A 1 96 ? 13.235 9.726 -23.778 1.00 48.78 96 GLU A C 1
ATOM 751 O O . GLU A 1 96 ? 13.889 10.75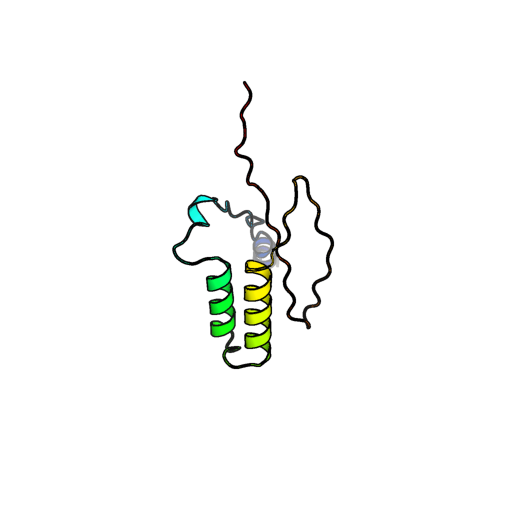2 -23.584 1.00 48.78 96 GLU A O 1
ATOM 756 N N . SER A 1 97 ? 13.691 8.741 -24.555 1.00 51.53 97 SER A N 1
ATOM 757 C CA . SER A 1 97 ? 14.746 8.955 -25.535 1.00 51.53 97 SER A CA 1
ATOM 758 C C . SER A 1 97 ? 14.139 9.832 -26.621 1.00 51.53 97 SER A C 1
ATOM 760 O O . SER A 1 97 ? 13.561 9.356 -27.597 1.00 51.53 97 SER A O 1
ATOM 762 N N . ARG A 1 98 ? 14.219 11.148 -26.412 1.00 47.84 98 ARG A N 1
ATOM 763 C CA . ARG A 1 98 ? 14.096 12.100 -27.509 1.00 47.84 98 ARG A CA 1
ATOM 764 C C . ARG A 1 98 ? 15.210 11.775 -28.492 1.00 47.84 98 ARG A C 1
ATOM 766 O O . ARG A 1 98 ? 16.375 12.092 -28.278 1.00 47.84 98 ARG A O 1
ATOM 773 N N . SER A 1 99 ? 14.825 11.036 -29.518 1.00 44.91 99 SER A N 1
ATOM 774 C CA . SER A 1 99 ? 15.476 11.049 -30.810 1.00 44.91 99 SER A CA 1
ATOM 775 C C . SER A 1 99 ? 15.084 12.358 -31.500 1.00 44.91 99 SER A C 1
ATOM 777 O O . SER A 1 99 ? 13.916 12.747 -31.442 1.00 44.91 99 SER A O 1
ATOM 779 N N . ALA A 1 100 ? 16.080 12.962 -32.156 1.00 37.66 100 ALA A N 1
ATOM 780 C CA . ALA A 1 100 ? 16.095 14.231 -32.896 1.00 37.66 100 ALA A CA 1
ATOM 781 C C . ALA A 1 100 ? 16.424 15.491 -32.077 1.00 37.66 100 ALA A C 1
ATOM 783 O O . ALA A 1 100 ? 15.584 15.954 -31.274 1.00 37.66 100 ALA A O 1
#

Radius of gyration: 21.35 Å; chains: 1; bounding box: 59×46×48 Å

Foldseek 3Di:
DPPPCVVVVVVVPDDPPPDDPPDPVVCPDPDHPVRVVLVVCVVVVCPPPPVSVLLNVQSVVQVVVADEDEPPDDDDDDDDPVHNHDHHYDYDDDDPPPDD